Protein AF-A0A922MZM4-F1 (afdb_monomer_lite)

Organism: NCBI:txid45151

Radius of gyration: 21.34 Å; chains: 1; bounding box: 35×42×49 Å

Structure (mmCIF, N/CA/C/O backbone):
data_AF-A0A922MZM4-F1
#
_entry.id   AF-A0A922MZM4-F1
#
loop_
_atom_site.group_PDB
_atom_site.id
_atom_site.type_symbol
_atom_site.label_atom_id
_atom_site.label_alt_id
_atom_site.label_comp_id
_atom_site.label_asym_id
_atom_site.label_entity_id
_atom_site.label_seq_id
_atom_site.pdbx_PDB_ins_code
_atom_site.Cartn_x
_atom_site.Cartn_y
_atom_site.Cartn_z
_atom_site.occupancy
_atom_site.B_iso_or_equiv
_atom_site.auth_seq_id
_atom_site.auth_comp_id
_atom_site.auth_asym_id
_atom_site.auth_atom_id
_atom_site.pdbx_PDB_model_num
ATOM 1 N N . PHE A 1 1 ? -8.033 -20.175 -16.850 1.00 75.69 1 PHE A N 1
ATOM 2 C CA . PHE A 1 1 ? -7.151 -19.725 -17.951 1.00 75.69 1 PHE A CA 1
ATOM 3 C C . PHE A 1 1 ? -5.688 -19.864 -17.554 1.00 75.69 1 PHE A C 1
ATOM 5 O O . PHE A 1 1 ? -4.991 -20.611 -18.219 1.00 75.69 1 PHE A O 1
ATOM 12 N N . LEU A 1 2 ? -5.251 -19.251 -16.446 1.00 79.31 2 LEU A N 1
ATOM 13 C CA . LEU A 1 2 ? -3.865 -19.355 -15.959 1.00 79.31 2 LEU A CA 1
ATOM 14 C C . LEU A 1 2 ? -3.436 -20.779 -15.564 1.00 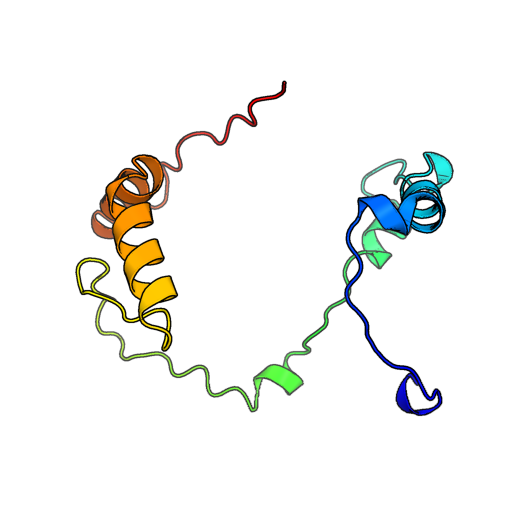79.31 2 LEU A C 1
ATOM 16 O O . LEU A 1 2 ? -2.287 -21.132 -15.764 1.00 79.31 2 LEU A O 1
ATOM 20 N N . SER A 1 3 ? -4.372 -21.627 -15.127 1.00 86.06 3 SER A N 1
ATOM 21 C CA . SER A 1 3 ? -4.138 -23.049 -14.814 1.00 86.06 3 SER A CA 1
ATOM 22 C C . SER A 1 3 ? -3.701 -23.922 -16.000 1.00 86.06 3 SER A C 1
ATOM 24 O O . SER A 1 3 ? -3.511 -25.120 -15.836 1.00 86.06 3 SER A O 1
ATOM 26 N N . ARG A 1 4 ? -3.615 -23.355 -17.209 1.00 91.38 4 ARG A N 1
ATOM 27 C CA . ARG A 1 4 ? -3.155 -24.047 -18.422 1.00 91.38 4 ARG A CA 1
ATOM 28 C C . ARG A 1 4 ? -1.653 -23.897 -18.657 1.00 91.38 4 ARG A C 1
ATOM 30 O O . ARG A 1 4 ? -1.135 -24.529 -19.568 1.00 91.38 4 ARG A O 1
ATOM 37 N N . PHE A 1 5 ? -0.991 -23.031 -17.897 1.00 89.56 5 PHE A N 1
ATOM 38 C CA . PHE A 1 5 ? 0.419 -22.716 -18.063 1.00 89.56 5 PHE A CA 1
ATOM 39 C C . PHE A 1 5 ? 1.178 -23.148 -16.817 1.00 89.56 5 PHE A C 1
ATOM 41 O O . PHE A 1 5 ? 0.705 -22.932 -15.702 1.00 89.56 5 PHE A O 1
ATOM 48 N N . ASP A 1 6 ? 2.352 -23.727 -17.028 1.00 87.75 6 ASP A N 1
ATOM 49 C CA . ASP A 1 6 ? 3.301 -24.013 -15.962 1.00 87.75 6 ASP A CA 1
ATOM 50 C C . ASP A 1 6 ? 4.239 -22.810 -15.820 1.00 87.75 6 ASP A C 1
ATOM 52 O O . ASP A 1 6 ? 5.073 -22.550 -16.689 1.00 87.75 6 ASP A O 1
ATOM 56 N N . PHE A 1 7 ? 4.017 -22.001 -14.785 1.00 90.19 7 PHE A N 1
ATOM 57 C CA . PHE A 1 7 ? 4.812 -20.807 -14.520 1.00 90.19 7 PHE A CA 1
ATOM 58 C C . PHE A 1 7 ? 5.074 -20.645 -13.026 1.00 90.19 7 PHE A C 1
ATOM 60 O O . PHE A 1 7 ? 4.242 -20.979 -12.183 1.00 90.19 7 PHE A O 1
ATOM 67 N N . SER A 1 8 ? 6.223 -20.057 -12.710 1.00 86.62 8 SER A N 1
ATOM 68 C CA . SER A 1 8 ? 6.598 -19.645 -11.363 1.00 86.62 8 SER A CA 1
ATOM 69 C C . SER A 1 8 ? 6.618 -18.119 -11.266 1.00 86.62 8 SER A C 1
ATOM 71 O O . SER A 1 8 ? 6.956 -17.414 -12.219 1.00 86.62 8 SER A O 1
ATOM 73 N N . LEU A 1 9 ? 6.208 -17.594 -10.110 1.00 87.19 9 LEU A N 1
ATOM 74 C CA . LEU A 1 9 ? 6.264 -16.164 -9.819 1.00 87.19 9 LEU A CA 1
ATOM 75 C C . LEU A 1 9 ? 7.549 -15.869 -9.053 1.00 87.19 9 LEU A C 1
ATOM 77 O O . LEU A 1 9 ? 7.747 -16.373 -7.951 1.00 87.19 9 LEU A O 1
ATOM 81 N N . GLU A 1 10 ? 8.401 -15.028 -9.629 1.00 89.25 10 GLU A N 1
ATOM 82 C CA . GLU A 1 10 ? 9.628 -14.561 -8.992 1.00 89.25 10 GLU A CA 1
ATOM 83 C C . GLU A 1 10 ? 9.596 -13.035 -8.867 1.00 89.25 10 GLU A C 1
ATOM 85 O O . GLU A 1 10 ? 9.283 -12.322 -9.824 1.00 89.25 10 GLU A O 1
ATOM 90 N N . TRP A 1 11 ? 9.936 -12.520 -7.685 1.00 86.06 11 TRP A N 1
ATOM 91 C CA . TRP A 1 11 ? 10.096 -11.084 -7.484 1.00 86.06 11 TRP A CA 1
ATOM 92 C C . TRP A 1 11 ? 11.435 -10.611 -8.059 1.00 86.06 11 TRP A C 1
ATOM 94 O O . TRP A 1 11 ? 12.483 -11.197 -7.786 1.00 86.06 11 TRP A O 1
ATOM 104 N N . LYS A 1 12 ? 11.413 -9.521 -8.836 1.00 82.31 12 LYS A N 1
ATOM 105 C CA . LYS A 1 12 ? 12.616 -8.901 -9.403 1.00 82.31 12 LYS A CA 1
ATOM 106 C C . LYS A 1 12 ? 12.724 -7.429 -8.989 1.00 82.31 12 LYS A C 1
ATOM 108 O O . LYS A 1 12 ? 11.745 -6.691 -9.120 1.00 82.31 12 LYS A O 1
ATOM 113 N N . PRO A 1 13 ? 13.912 -6.957 -8.566 1.00 83.50 13 PRO A N 1
ATOM 114 C CA . PRO A 1 13 ? 14.151 -5.540 -8.311 1.00 83.50 13 PRO A CA 1
ATOM 115 C C . PRO A 1 13 ? 13.942 -4.697 -9.575 1.00 83.50 13 PRO A C 1
ATOM 117 O O . PRO A 1 13 ? 14.448 -5.041 -10.646 1.00 83.50 13 PRO A O 1
ATOM 120 N N . GLY A 1 14 ? 13.287 -3.538 -9.451 1.00 74.06 14 GLY A N 1
ATOM 121 C CA . GLY A 1 14 ? 12.925 -2.687 -10.597 1.00 74.06 14 GLY A CA 1
ATOM 122 C C . GLY A 1 14 ? 14.097 -2.300 -11.511 1.00 74.06 14 GLY A C 1
ATOM 123 O O . GLY A 1 14 ? 13.938 -2.241 -12.725 1.00 74.06 14 GLY A O 1
ATOM 124 N N . LYS A 1 15 ? 15.313 -2.154 -10.963 1.00 75.44 15 LYS A N 1
ATOM 125 C CA . LYS A 1 15 ? 16.533 -1.846 -11.735 1.00 75.44 15 LYS A CA 1
ATOM 126 C C . LYS A 1 15 ? 16.912 -2.938 -12.750 1.00 75.44 15 LYS A C 1
ATOM 128 O O . LYS A 1 15 ? 17.526 -2.637 -13.767 1.00 75.44 15 LYS A O 1
ATOM 133 N N . THR A 1 16 ? 16.537 -4.194 -12.496 1.00 77.81 16 THR A N 1
ATOM 134 C CA . THR A 1 16 ? 16.779 -5.326 -13.415 1.00 77.81 16 THR A CA 1
ATOM 135 C C . THR A 1 16 ? 15.701 -5.470 -14.493 1.00 77.81 16 THR A C 1
ATOM 137 O O . THR A 1 16 ? 15.897 -6.177 -15.476 1.00 77.81 16 THR A O 1
ATOM 140 N N . MET A 1 17 ? 14.593 -4.737 -14.359 1.00 73.25 17 MET A N 1
ATOM 141 C CA . MET A 1 17 ? 13.429 -4.796 -15.243 1.00 73.25 17 MET A CA 1
ATOM 142 C C . MET A 1 17 ? 13.447 -3.697 -16.315 1.00 73.25 17 MET A C 1
ATOM 144 O O . MET A 1 17 ? 12.398 -3.320 -16.818 1.00 73.25 17 MET A O 1
ATOM 148 N N . GLY A 1 18 ? 14.622 -3.190 -16.708 1.00 75.25 18 GLY A N 1
ATOM 149 C CA . GLY A 1 18 ? 14.740 -2.004 -17.571 1.00 75.25 18 GLY A CA 1
ATOM 150 C C . GLY A 1 18 ? 13.980 -2.091 -18.900 1.00 75.25 18 GLY A C 1
ATOM 151 O O . GLY A 1 18 ? 13.333 -1.130 -19.296 1.00 75.25 18 GLY A O 1
ATOM 152 N N . LYS A 1 19 ? 13.986 -3.249 -19.575 1.00 78.50 19 LYS A N 1
ATOM 153 C CA . LYS A 1 19 ? 13.220 -3.452 -20.818 1.00 78.50 19 LYS A CA 1
ATOM 154 C C . LYS A 1 19 ? 11.700 -3.506 -20.574 1.00 78.50 19 LYS A C 1
ATOM 156 O O . LYS A 1 19 ? 11.001 -2.711 -21.194 1.00 78.50 19 LYS A O 1
ATOM 161 N N . PRO A 1 20 ? 11.160 -4.393 -19.715 1.00 78.31 20 PRO A N 1
ATOM 162 C CA . PRO A 1 20 ? 9.720 -4.421 -19.436 1.00 78.31 20 PRO A CA 1
ATOM 163 C C . PRO A 1 20 ? 9.193 -3.129 -18.786 1.00 78.31 20 PRO A C 1
ATOM 165 O O . PRO A 1 20 ? 8.082 -2.714 -19.101 1.00 78.31 20 PRO A O 1
ATOM 168 N N . ASP A 1 21 ? 9.988 -2.454 -17.955 1.00 78.50 21 ASP A N 1
ATOM 169 C CA . ASP A 1 21 ? 9.656 -1.148 -17.368 1.00 78.50 21 ASP A CA 1
ATOM 170 C C . ASP A 1 21 ? 9.648 -0.028 -18.424 1.00 78.50 21 ASP A C 1
ATOM 172 O O . ASP A 1 21 ? 8.729 0.784 -18.463 1.00 78.50 21 ASP A O 1
ATOM 176 N N . ALA A 1 22 ? 10.605 -0.015 -19.361 1.00 78.31 22 ALA A N 1
ATOM 177 C CA . ALA A 1 22 ? 10.587 0.929 -20.482 1.00 78.31 22 ALA A CA 1
ATOM 178 C C . ALA A 1 22 ? 9.411 0.691 -21.444 1.00 78.31 22 ALA A C 1
ATOM 180 O O . ALA A 1 22 ? 8.944 1.631 -22.084 1.00 78.31 22 ALA A O 1
ATOM 181 N N . LEU A 1 23 ? 8.930 -0.553 -21.563 1.00 76.56 23 LEU A N 1
ATOM 182 C CA . LEU A 1 23 ? 7.732 -0.870 -22.341 1.00 76.56 23 LEU A CA 1
ATOM 183 C C . LEU A 1 23 ? 6.453 -0.395 -21.645 1.00 76.56 23 LEU A C 1
ATOM 185 O O . LEU A 1 23 ? 5.585 0.127 -22.326 1.00 76.56 23 LEU A O 1
ATOM 189 N N . SER A 1 24 ? 6.341 -0.519 -20.319 1.00 72.81 24 SER A N 1
ATOM 190 C CA . SER A 1 24 ? 5.127 -0.125 -19.584 1.00 72.81 24 SER A CA 1
ATOM 191 C C . SER A 1 24 ? 4.952 1.390 -19.416 1.00 72.81 24 SER A C 1
ATOM 193 O O . SER A 1 24 ? 3.859 1.851 -19.085 1.00 72.81 24 SER A O 1
ATOM 195 N N . ARG A 1 25 ? 6.020 2.169 -19.628 1.00 70.56 25 ARG A N 1
ATOM 196 C CA . ARG A 1 25 ? 6.052 3.631 -19.444 1.00 70.56 25 ARG A CA 1
ATOM 197 C C . ARG A 1 25 ? 5.968 4.438 -20.738 1.00 70.56 25 ARG A C 1
ATOM 199 O O . ARG A 1 25 ? 6.184 5.647 -20.706 1.00 70.56 25 ARG A O 1
ATOM 206 N N . ARG A 1 26 ? 5.711 3.805 -21.884 1.00 78.44 26 ARG A N 1
ATOM 207 C CA . ARG A 1 26 ? 5.650 4.519 -23.166 1.00 78.44 26 ARG A CA 1
ATOM 208 C C . ARG A 1 26 ? 4.523 5.547 -23.151 1.00 78.44 26 ARG A C 1
ATOM 210 O O . ARG A 1 26 ? 3.423 5.262 -22.690 1.00 78.44 26 ARG A O 1
ATOM 217 N N . GLU A 1 27 ? 4.776 6.719 -23.728 1.00 68.06 27 GLU A N 1
ATOM 218 C CA . GLU A 1 27 ? 3.759 7.772 -23.887 1.00 68.06 27 GLU A CA 1
ATOM 219 C C . GLU A 1 27 ? 2.542 7.292 -24.679 1.00 68.06 27 GLU A C 1
ATOM 221 O O . GLU A 1 27 ? 1.415 7.686 -24.403 1.00 68.06 27 GLU A O 1
ATOM 226 N N . GLN A 1 28 ? 2.754 6.355 -25.602 1.00 71.19 28 GLN A N 1
ATOM 227 C CA . GLN A 1 28 ? 1.677 5.707 -26.343 1.00 71.19 28 GLN A CA 1
ATOM 228 C C . GLN A 1 28 ? 0.767 4.842 -25.465 1.00 71.19 28 GLN A C 1
ATOM 230 O O . GLN A 1 28 ? -0.352 4.589 -25.886 1.00 71.19 28 GLN A O 1
ATOM 235 N N . ASP A 1 29 ? 1.199 4.428 -24.270 1.00 68.94 29 ASP A N 1
ATOM 236 C CA . ASP A 1 29 ? 0.423 3.635 -23.304 1.00 68.94 29 ASP A CA 1
ATOM 237 C C . ASP A 1 29 ? -0.172 4.496 -22.169 1.00 68.94 29 ASP A C 1
ATOM 239 O O . ASP A 1 29 ? -0.924 4.002 -21.313 1.00 68.94 29 ASP A O 1
ATOM 243 N N . LEU A 1 30 ? 0.128 5.802 -22.164 1.00 74.62 30 LEU A N 1
ATOM 244 C CA . LEU A 1 30 ? -0.507 6.776 -21.285 1.00 74.62 30 LEU A CA 1
ATOM 245 C C . LEU A 1 30 ? -1.925 7.094 -21.796 1.00 74.62 30 LEU A C 1
ATOM 247 O O . LEU A 1 30 ? -2.128 7.276 -23.001 1.00 74.62 30 LEU A O 1
ATOM 251 N N . PRO A 1 31 ? -2.925 7.160 -20.901 1.00 75.25 31 PRO A N 1
ATOM 252 C CA . PRO A 1 31 ? -4.263 7.578 -21.281 1.00 75.25 31 PRO A CA 1
ATOM 253 C C . PRO A 1 31 ? -4.263 9.018 -21.782 1.00 75.25 31 PRO A C 1
ATOM 255 O O . PRO A 1 31 ? -3.634 9.880 -21.169 1.00 75.25 31 PRO A O 1
ATOM 258 N N . ALA A 1 32 ? -4.997 9.289 -22.857 1.00 78.69 32 ALA A N 1
ATOM 259 C CA . ALA A 1 32 ? -5.101 10.647 -23.385 1.00 78.69 32 ALA A CA 1
ATOM 260 C C . ALA A 1 32 ? -6.032 11.525 -22.528 1.00 78.69 32 ALA A C 1
ATOM 262 O O . ALA A 1 32 ? -5.831 12.732 -22.417 1.00 78.69 32 ALA A O 1
ATOM 263 N N . ASN A 1 33 ? -7.062 10.923 -21.927 1.00 80.12 33 ASN A N 1
ATOM 264 C CA . ASN A 1 33 ? -8.054 11.588 -21.085 1.00 80.12 33 ASN A CA 1
ATOM 265 C C . ASN A 1 33 ? -8.759 10.574 -20.162 1.00 80.12 33 ASN A C 1
ATOM 267 O O . ASN A 1 33 ? -8.463 9.383 -20.201 1.00 80.12 33 ASN A O 1
ATOM 271 N N . TYR A 1 34 ? -9.683 11.045 -19.321 1.00 73.50 34 TYR A N 1
ATOM 272 C CA . TYR A 1 34 ? -10.390 10.222 -18.327 1.00 73.50 34 TYR A CA 1
ATOM 273 C C . TYR A 1 34 ? -11.391 9.214 -18.914 1.00 73.50 34 TYR A C 1
ATOM 275 O O . TYR A 1 34 ? -11.724 8.243 -18.237 1.00 73.50 34 TYR A O 1
ATOM 283 N N . ASP A 1 35 ? -11.832 9.411 -20.158 1.00 78.19 35 ASP A N 1
ATOM 284 C CA . ASP A 1 35 ? -12.751 8.504 -20.858 1.00 78.19 35 ASP A CA 1
ATOM 285 C C . ASP A 1 35 ? -12.024 7.410 -21.651 1.00 78.19 35 ASP A C 1
ATOM 287 O O . ASP A 1 35 ? -12.654 6.578 -22.302 1.00 78.19 35 ASP A O 1
ATOM 291 N N . ASP A 1 36 ? -10.695 7.384 -21.590 1.00 79.31 36 ASP A N 1
ATOM 292 C CA . ASP A 1 36 ? -9.874 6.423 -22.307 1.00 79.31 36 ASP A CA 1
ATOM 293 C C . ASP A 1 36 ? -10.149 4.984 -21.824 1.00 79.31 36 ASP A C 1
ATOM 295 O O . ASP A 1 36 ? -9.995 4.647 -20.645 1.00 79.31 36 ASP A O 1
ATOM 299 N N . GLU A 1 37 ? -10.518 4.099 -22.753 1.00 72.56 37 GLU A N 1
ATOM 300 C CA . GLU A 1 37 ? -10.808 2.679 -22.496 1.00 72.56 37 GLU A CA 1
ATOM 301 C C . GLU A 1 37 ? -9.638 1.937 -21.817 1.00 72.56 37 GLU A C 1
ATOM 303 O O . GLU A 1 37 ? -9.828 0.955 -21.084 1.00 72.56 37 GLU A O 1
ATOM 308 N N . ARG A 1 38 ? -8.405 2.437 -21.974 1.00 70.56 38 ARG A N 1
ATOM 309 C CA . ARG A 1 38 ? -7.222 1.905 -21.284 1.00 70.56 38 ARG A CA 1
ATOM 310 C C . ARG A 1 38 ? -7.249 2.188 -19.784 1.00 70.56 38 ARG A C 1
ATOM 312 O O . ARG A 1 38 ? -6.691 1.401 -19.027 1.00 70.56 38 ARG A O 1
ATOM 319 N N . ILE A 1 39 ? -7.905 3.257 -19.324 1.00 72.12 39 ILE A N 1
ATOM 320 C CA . ILE A 1 39 ? -8.130 3.520 -17.889 1.00 72.12 39 ILE A CA 1
ATOM 321 C C . ILE A 1 39 ? -9.144 2.529 -17.333 1.00 72.12 39 ILE A C 1
ATOM 323 O O . ILE A 1 39 ? -8.907 1.942 -16.276 1.00 72.12 39 ILE A O 1
ATOM 327 N N . ARG A 1 40 ? -10.235 2.287 -18.069 1.00 68.38 40 ARG A N 1
ATOM 328 C CA . ARG A 1 40 ? -11.265 1.308 -17.683 1.00 68.38 40 ARG A CA 1
ATOM 329 C C . ARG A 1 40 ? -10.664 -0.089 -17.496 1.00 68.38 40 ARG A C 1
ATOM 331 O O . ARG A 1 40 ? -11.029 -0.796 -16.562 1.00 68.38 40 ARG A O 1
ATOM 338 N N . SER A 1 41 ? -9.668 -0.432 -18.313 1.00 65.12 41 SER A N 1
ATOM 339 C CA . SER A 1 41 ? -8.973 -1.726 -18.286 1.00 65.12 41 SER A CA 1
ATOM 340 C C . SER A 1 41 ? -7.853 -1.853 -17.234 1.00 65.12 41 SER A C 1
ATOM 342 O O . SER A 1 41 ? -7.326 -2.948 -17.046 1.00 65.12 41 SER A O 1
ATOM 344 N N . ARG A 1 42 ? -7.472 -0.776 -16.523 1.00 67.62 42 ARG A N 1
ATOM 345 C CA . ARG A 1 42 ? -6.426 -0.819 -15.471 1.00 67.62 42 ARG A CA 1
ATOM 346 C C . ARG A 1 42 ? -6.921 -1.387 -14.142 1.00 67.62 42 ARG A C 1
ATOM 348 O O . ARG A 1 42 ? -6.112 -1.839 -13.332 1.00 67.62 42 ARG A O 1
ATOM 355 N N . PHE A 1 43 ? -8.227 -1.368 -13.898 1.00 66.44 43 PHE A N 1
ATOM 356 C CA . PHE A 1 43 ? -8.797 -1.868 -12.653 1.00 66.44 43 PHE A CA 1
ATOM 357 C C . PHE A 1 43 ? -9.076 -3.363 -12.758 1.00 66.44 43 PHE A C 1
ATOM 359 O O . PHE A 1 43 ? -10.130 -3.797 -13.218 1.00 66.44 43 PHE A O 1
ATOM 366 N N . ILE A 1 44 ? -8.129 -4.168 -12.283 1.00 71.50 44 ILE A N 1
ATOM 367 C CA . ILE A 1 44 ? -8.345 -5.602 -12.114 1.00 71.50 44 ILE A CA 1
ATOM 368 C C . ILE A 1 44 ? -8.878 -5.833 -10.705 1.00 71.50 44 ILE A C 1
ATOM 370 O O . ILE A 1 44 ? -8.172 -5.682 -9.708 1.00 71.50 44 ILE A O 1
ATOM 374 N N . ARG A 1 45 ? -10.146 -6.231 -10.613 1.00 67.81 45 ARG A N 1
ATOM 375 C CA . ARG A 1 45 ? -10.740 -6.659 -9.349 1.00 67.81 45 ARG A CA 1
ATOM 376 C C . ARG A 1 45 ? -10.261 -8.076 -9.024 1.00 67.81 45 ARG A C 1
ATOM 378 O O . ARG A 1 45 ? -10.873 -9.050 -9.454 1.00 67.81 45 ARG A O 1
ATOM 385 N N . LEU A 1 46 ? -9.163 -8.175 -8.272 1.00 72.62 46 LEU A N 1
ATOM 386 C CA . LEU A 1 46 ? -8.546 -9.451 -7.874 1.00 72.62 46 LEU A CA 1
ATOM 387 C C . LEU A 1 46 ? -9.499 -10.325 -7.042 1.00 72.62 46 LEU A C 1
ATOM 389 O O . LEU A 1 46 ? -9.591 -11.535 -7.250 1.00 72.62 46 LEU A O 1
ATOM 393 N N . PHE A 1 47 ? -10.272 -9.703 -6.151 1.00 73.12 47 PHE A N 1
ATOM 394 C CA . PHE A 1 47 ? -11.252 -10.391 -5.315 1.00 73.12 47 PHE A CA 1
ATOM 395 C C . PHE A 1 47 ? -12.673 -9.948 -5.661 1.00 73.12 47 PHE A C 1
ATOM 397 O O . PHE A 1 47 ? -13.045 -8.777 -5.551 1.00 73.12 47 PHE A O 1
ATOM 404 N N . GLN A 1 48 ? -13.483 -10.908 -6.096 1.00 76.69 48 GLN A N 1
ATOM 405 C CA . GLN A 1 48 ? -14.916 -10.726 -6.281 1.00 76.69 48 GLN A CA 1
ATOM 406 C C . GLN A 1 48 ? -15.615 -10.888 -4.929 1.00 76.69 48 GLN A C 1
ATOM 408 O O . GLN A 1 48 ? -15.079 -11.536 -4.034 1.00 76.69 48 GLN A O 1
ATOM 413 N N . SER A 1 49 ? -16.822 -10.340 -4.779 1.00 73.06 49 SER A N 1
ATOM 414 C CA . SER A 1 49 ? -17.601 -10.447 -3.533 1.00 73.06 49 SER A CA 1
ATOM 415 C C . SER A 1 49 ? -17.719 -11.893 -3.039 1.00 73.06 49 SER A C 1
ATOM 417 O O . SER A 1 49 ? -17.542 -12.150 -1.857 1.00 73.06 49 SER A O 1
ATOM 419 N N . LYS A 1 50 ? -17.896 -12.852 -3.953 1.00 77.00 50 LYS A N 1
ATOM 420 C CA . LYS A 1 50 ? -17.911 -14.292 -3.651 1.00 77.00 50 LYS A CA 1
ATOM 421 C C . LYS A 1 50 ? -16.605 -14.840 -3.054 1.00 77.00 50 LYS A C 1
ATOM 423 O O . LYS A 1 50 ? -16.657 -15.784 -2.284 1.00 77.00 50 LYS A O 1
ATOM 428 N N . HIS A 1 51 ? -15.446 -14.255 -3.374 1.00 76.12 51 HIS A N 1
ATOM 429 C CA . HIS A 1 51 ? -14.162 -14.634 -2.763 1.00 76.12 51 HIS A CA 1
ATOM 430 C C . HIS A 1 51 ? -14.049 -14.111 -1.324 1.00 76.12 51 HIS A C 1
ATOM 432 O O . HIS A 1 51 ? -13.277 -14.641 -0.538 1.00 76.12 51 HIS A O 1
ATOM 438 N N . LEU A 1 52 ? -14.823 -13.075 -0.985 1.00 69.19 52 LEU A N 1
ATOM 439 C CA . LEU A 1 52 ? -14.872 -12.476 0.347 1.00 69.19 52 LEU A CA 1
ATOM 440 C C . LEU A 1 52 ? -15.983 -13.077 1.221 1.00 69.19 52 LEU A C 1
ATOM 442 O O . LEU A 1 52 ? -15.990 -12.835 2.417 1.00 69.19 52 LEU A O 1
ATOM 446 N N . GLN A 1 53 ? -16.896 -13.884 0.664 1.00 68.19 53 GLN A N 1
ATOM 447 C CA . GLN A 1 53 ? -17.960 -14.554 1.432 1.00 68.19 53 GLN A CA 1
ATOM 448 C C . GLN A 1 53 ? -17.412 -15.588 2.424 1.00 68.19 53 GLN A C 1
ATOM 450 O O . GLN A 1 53 ? -17.994 -15.788 3.484 1.00 68.19 53 GLN A O 1
ATOM 455 N N . SER A 1 54 ? -16.295 -16.241 2.086 1.00 61.75 54 SER A N 1
ATOM 456 C CA . SER A 1 54 ? -15.596 -17.169 2.983 1.00 61.75 54 SER A CA 1
ATOM 457 C C . SER A 1 54 ? -14.610 -16.467 3.912 1.00 61.75 54 SER A C 1
ATOM 459 O O . SER A 1 54 ? -14.129 -17.076 4.865 1.00 61.75 54 SER A O 1
ATOM 461 N N . VAL A 1 55 ? -14.287 -15.199 3.638 1.00 57.19 55 VAL A N 1
ATOM 462 C CA . VAL A 1 55 ? -13.518 -14.376 4.562 1.00 57.19 55 VAL A CA 1
ATOM 463 C C . VAL A 1 55 ? -14.507 -13.920 5.618 1.00 57.19 55 VAL A C 1
ATOM 465 O O . VAL A 1 55 ? -15.221 -12.935 5.448 1.00 57.19 55 VAL A O 1
ATOM 468 N N . GLN A 1 56 ? -14.563 -14.667 6.717 1.00 55.78 56 GLN A N 1
ATOM 469 C CA . GLN A 1 56 ? -15.068 -14.137 7.972 1.00 55.78 56 GLN A CA 1
ATOM 470 C C . GLN A 1 56 ? -14.137 -12.973 8.320 1.00 55.78 56 GLN A C 1
ATOM 472 O O . GLN A 1 56 ? -13.107 -13.165 8.964 1.00 55.78 56 GLN A O 1
ATOM 477 N N . ILE A 1 57 ? -14.442 -11.769 7.822 1.00 55.06 57 ILE A N 1
ATOM 478 C CA . ILE A 1 57 ? -13.931 -10.555 8.440 1.00 55.06 57 ILE A CA 1
ATOM 479 C C . ILE A 1 57 ? -14.551 -10.636 9.819 1.00 55.06 57 ILE A C 1
ATOM 481 O O . ILE A 1 57 ? -15.738 -10.356 9.982 1.00 55.06 57 ILE A O 1
ATOM 485 N N . GLN A 1 58 ? -13.782 -11.145 10.780 1.00 52.03 58 GLN A N 1
ATOM 486 C CA . GLN A 1 58 ? -14.117 -10.965 12.170 1.00 52.03 58 GLN A CA 1
ATOM 487 C C . GLN A 1 58 ? -14.166 -9.454 12.309 1.00 52.03 58 GLN A C 1
ATOM 489 O O . GLN A 1 58 ? -13.137 -8.781 12.339 1.00 52.03 58 GLN A O 1
ATOM 494 N N . SER A 1 59 ? -15.381 -8.907 12.278 1.00 49.28 59 SER A N 1
ATOM 495 C CA . SER A 1 59 ? -15.630 -7.673 12.977 1.00 49.28 59 SER A CA 1
ATOM 496 C C . SER A 1 59 ? -15.244 -8.040 14.392 1.00 49.28 59 SER A C 1
ATOM 498 O O . SER A 1 59 ? -16.016 -8.685 15.101 1.00 49.28 59 SER A O 1
ATOM 500 N N . LEU A 1 60 ? -14.006 -7.705 14.760 1.00 50.47 60 LEU A N 1
ATOM 501 C CA . LEU A 1 60 ? -13.677 -7.483 16.150 1.00 50.47 60 LEU A CA 1
ATOM 502 C C . LEU A 1 60 ? -14.854 -6.670 16.695 1.00 50.47 60 LEU A C 1
ATOM 504 O O . LEU A 1 60 ? -15.419 -5.828 15.978 1.00 50.47 60 LEU A O 1
ATOM 508 N N . SER A 1 61 ? -15.334 -7.113 17.850 1.00 53.00 61 SER A N 1
ATOM 509 C CA . SER A 1 61 ? -16.435 -6.552 18.626 1.00 53.00 61 SER A CA 1
ATOM 510 C C . SER A 1 61 ? -16.617 -5.055 18.359 1.00 53.00 61 SER A C 1
ATOM 512 O O . SER A 1 61 ? -15.654 -4.329 18.153 1.00 53.00 61 SER A O 1
ATOM 514 N N . SER A 1 62 ? -17.849 -4.542 18.426 1.00 55.00 62 SER A N 1
ATOM 515 C CA . SER A 1 62 ? -18.116 -3.088 18.397 1.00 55.00 62 SER A CA 1
ATOM 516 C C . SER A 1 62 ? -17.459 -2.296 19.546 1.00 55.00 62 SER A C 1
ATOM 518 O O . SER A 1 62 ? -17.823 -1.149 19.787 1.00 55.00 62 SER A O 1
ATOM 520 N N . GLU A 1 63 ? -16.523 -2.908 20.264 1.00 58.72 63 GLU A N 1
ATOM 521 C CA . GLU A 1 63 ? -15.557 -2.254 21.119 1.00 58.72 63 GLU A CA 1
ATOM 522 C C . GLU A 1 63 ? -14.718 -1.321 20.242 1.00 58.72 63 GLU A C 1
ATOM 524 O O . GLU A 1 63 ? -14.191 -1.700 19.192 1.00 58.72 63 GLU A O 1
ATOM 529 N N . GLU A 1 64 ? -14.680 -0.048 20.627 1.00 60.78 64 GLU A N 1
ATOM 530 C CA . GLU A 1 64 ? -13.821 0.925 19.970 1.00 60.78 64 GLU A CA 1
ATOM 531 C C . GLU A 1 64 ? -12.388 0.384 20.010 1.00 60.78 64 GLU A C 1
ATOM 533 O O . GLU A 1 64 ? -11.875 0.070 21.080 1.00 60.78 64 GLU A O 1
ATOM 538 N N . ILE A 1 65 ? -11.767 0.222 18.837 1.00 58.47 65 ILE A N 1
ATOM 539 C CA . ILE A 1 65 ? -10.368 -0.198 18.747 1.00 58.47 65 ILE A CA 1
ATOM 540 C C . ILE A 1 65 ? -9.551 0.864 19.476 1.00 58.47 65 ILE A C 1
ATOM 542 O O . ILE A 1 65 ? -9.447 2.000 19.003 1.00 58.47 65 ILE A O 1
ATOM 546 N N . ASP A 1 66 ? -8.992 0.499 20.625 1.00 62.72 66 ASP A N 1
ATOM 547 C CA . ASP A 1 66 ? -8.102 1.376 21.359 1.00 62.72 66 ASP A CA 1
ATOM 548 C C . ASP A 1 66 ? -6.754 1.426 20.635 1.00 62.72 66 ASP A C 1
ATOM 550 O O . ASP A 1 66 ? -5.892 0.560 20.770 1.00 62.72 66 ASP A O 1
ATOM 554 N N . PHE A 1 67 ? -6.573 2.466 19.822 1.00 58.25 67 PHE A N 1
ATOM 555 C CA . PHE A 1 67 ? -5.323 2.717 19.103 1.00 58.25 67 PHE A CA 1
ATOM 556 C C . PHE A 1 67 ? -4.139 3.035 20.036 1.00 58.25 67 PHE A C 1
ATOM 558 O O . PHE A 1 67 ? -3.004 3.161 19.554 1.00 58.25 67 PHE A O 1
ATOM 565 N N . THR A 1 68 ? -4.387 3.192 21.342 1.00 62.22 68 THR A N 1
ATOM 566 C CA . THR A 1 68 ? -3.349 3.364 22.361 1.00 62.22 68 THR A CA 1
ATOM 567 C C . THR A 1 68 ? -2.811 2.037 22.892 1.00 62.22 68 THR A C 1
ATOM 569 O O . THR A 1 68 ? -1.684 2.019 23.391 1.00 62.22 68 THR A O 1
ATOM 572 N N . GLU A 1 69 ? -3.530 0.925 22.709 1.00 69.62 69 GLU A N 1
ATOM 573 C CA . GLU A 1 69 ? -3.028 -0.392 23.088 1.00 69.62 69 GLU A CA 1
ATOM 574 C C . GLU A 1 69 ? -1.907 -0.875 22.157 1.00 69.62 69 GLU A C 1
ATOM 576 O O . GLU A 1 69 ? -1.828 -0.576 20.957 1.00 69.62 69 GLU A O 1
ATOM 581 N N . GLU A 1 70 ? -0.988 -1.640 22.741 1.00 69.69 70 GLU A N 1
ATOM 582 C CA . GLU A 1 70 ? 0.151 -2.195 22.033 1.00 69.69 70 GLU A CA 1
ATOM 583 C C . GLU A 1 70 ? -0.291 -3.355 21.134 1.00 69.69 70 GLU A C 1
ATOM 585 O O . GLU A 1 70 ? -0.487 -4.488 21.569 1.00 69.69 70 GLU A O 1
ATOM 590 N N . ILE A 1 71 ? -0.434 -3.074 19.839 1.00 72.50 71 ILE A N 1
ATOM 591 C CA . ILE A 1 71 ? -0.773 -4.098 18.852 1.00 72.50 71 ILE A CA 1
ATOM 592 C C . ILE A 1 71 ? 0.503 -4.841 18.444 1.00 72.50 71 ILE A C 1
ATOM 594 O O . ILE A 1 71 ? 1.416 -4.268 17.831 1.00 72.50 71 ILE A O 1
ATOM 598 N N . ARG A 1 72 ? 0.546 -6.147 18.733 1.00 80.62 72 ARG A N 1
ATOM 599 C CA . ARG A 1 72 ? 1.553 -7.051 18.168 1.00 80.62 72 ARG A CA 1
ATOM 600 C C . ARG A 1 72 ? 1.288 -7.209 16.673 1.00 80.62 72 ARG A C 1
ATOM 602 O O . ARG A 1 72 ? 0.374 -7.921 16.270 1.00 80.62 72 ARG A O 1
ATOM 609 N N . MET A 1 73 ? 2.076 -6.511 15.862 1.00 82.00 73 MET A N 1
ATOM 610 C CA . MET A 1 73 ? 1.874 -6.437 14.417 1.00 82.00 73 MET A CA 1
ATOM 611 C C . MET A 1 73 ? 2.683 -7.494 13.664 1.00 82.00 73 MET A C 1
ATOM 613 O O . MET A 1 73 ? 2.281 -7.918 12.583 1.00 82.00 73 MET A O 1
ATOM 617 N N . PHE A 1 74 ? 3.794 -7.945 14.250 1.00 86.12 74 PHE A N 1
ATOM 618 C CA . PHE A 1 74 ? 4.659 -8.981 13.701 1.00 86.12 74 PHE A CA 1
ATOM 619 C C . PHE A 1 74 ? 4.907 -10.091 14.731 1.00 86.12 74 PHE A C 1
ATOM 621 O O . PHE A 1 74 ? 5.019 -9.852 15.937 1.00 86.12 74 PHE A O 1
A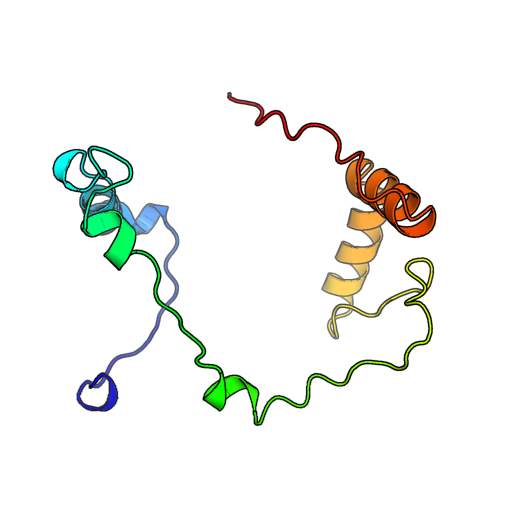TOM 628 N N . GLU A 1 75 ? 4.987 -11.334 14.252 1.00 86.94 75 GLU A N 1
ATOM 629 C CA . GLU A 1 75 ? 5.391 -12.476 15.082 1.00 86.94 75 GLU A CA 1
ATOM 630 C C . GLU A 1 75 ? 6.888 -12.416 15.410 1.00 86.94 75 GLU A C 1
ATOM 632 O O . GLU A 1 75 ? 7.277 -12.718 16.540 1.00 86.94 75 GLU A O 1
ATOM 637 N N . ASP A 1 76 ? 7.688 -11.977 14.434 1.00 93.38 76 ASP A N 1
ATOM 638 C CA . ASP A 1 76 ? 9.133 -11.783 14.527 1.00 93.38 76 ASP A CA 1
ATOM 639 C C . ASP A 1 76 ? 9.494 -10.615 15.459 1.00 93.38 76 ASP A C 1
ATOM 641 O O . ASP A 1 76 ? 8.974 -9.502 15.331 1.00 93.38 76 ASP A O 1
ATOM 645 N N . GLN A 1 77 ? 10.403 -10.880 16.399 1.00 91.25 77 GLN A N 1
ATOM 646 C CA . GLN A 1 77 ? 10.751 -9.936 17.457 1.00 91.25 77 GLN A CA 1
ATOM 647 C C . GLN A 1 77 ? 11.546 -8.730 16.945 1.00 91.25 77 GLN A C 1
ATOM 649 O O . GLN A 1 77 ? 11.331 -7.616 17.424 1.00 91.25 77 GLN A O 1
ATOM 654 N N . ASP A 1 78 ? 12.438 -8.918 15.974 1.00 93.00 78 ASP A N 1
ATOM 655 C CA . ASP A 1 78 ? 13.266 -7.834 15.442 1.00 93.00 78 ASP A CA 1
ATOM 656 C C . ASP A 1 78 ? 12.406 -6.856 14.638 1.00 93.00 78 ASP A C 1
ATOM 658 O O . ASP A 1 78 ? 12.525 -5.636 14.787 1.00 93.00 78 ASP A O 1
ATOM 662 N N . MET A 1 79 ? 11.463 -7.384 13.856 1.00 90.62 79 MET A N 1
ATOM 663 C CA . MET A 1 79 ? 10.476 -6.584 13.130 1.00 90.62 79 MET A CA 1
ATOM 664 C C . MET A 1 79 ? 9.513 -5.860 14.069 1.00 90.62 79 MET A C 1
ATOM 666 O O . MET A 1 79 ? 9.192 -4.691 13.839 1.00 90.62 79 MET A O 1
ATOM 670 N N . GLN A 1 80 ? 9.081 -6.514 15.149 1.00 91.00 80 GLN A N 1
ATOM 671 C CA . GLN A 1 80 ? 8.242 -5.880 16.162 1.00 91.00 80 GLN A CA 1
ATOM 672 C C . GLN A 1 80 ? 8.994 -4.731 16.858 1.00 91.00 80 GLN A C 1
ATOM 674 O O . GLN A 1 80 ? 8.462 -3.629 16.988 1.00 91.00 80 GLN A O 1
ATOM 679 N N . ASN A 1 81 ? 10.267 -4.927 17.211 1.00 91.38 81 ASN A N 1
ATOM 680 C CA . ASN A 1 81 ? 11.114 -3.881 17.790 1.00 91.38 81 ASN A CA 1
ATOM 681 C C . ASN A 1 81 ? 11.317 -2.702 16.824 1.00 91.38 81 ASN A C 1
ATOM 683 O O . ASN A 1 81 ? 11.222 -1.537 17.223 1.00 91.38 81 ASN A O 1
ATOM 687 N N . LEU A 1 82 ? 11.563 -2.990 15.541 1.00 92.19 82 LEU A N 1
ATOM 688 C CA . LEU A 1 82 ? 11.699 -1.969 14.504 1.00 92.19 82 LEU A CA 1
ATOM 689 C C . LEU A 1 82 ? 10.406 -1.163 14.337 1.00 92.19 82 LEU A C 1
ATOM 691 O O . LEU A 1 82 ? 10.456 0.059 14.183 1.00 92.19 82 LEU A O 1
ATOM 695 N N . TRP A 1 83 ? 9.255 -1.829 14.401 1.00 88.06 83 TRP A N 1
ATOM 696 C CA . TRP A 1 83 ? 7.945 -1.190 14.366 1.00 88.06 83 TRP A CA 1
ATOM 697 C C . TRP A 1 83 ? 7.738 -0.233 15.543 1.00 88.06 83 TRP A C 1
ATOM 699 O O . TR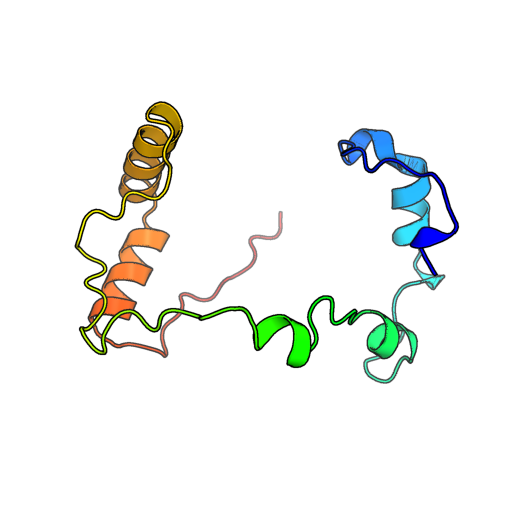P A 1 83 ? 7.376 0.925 15.322 1.00 88.06 83 TRP A O 1
ATOM 709 N N . HIS A 1 84 ? 8.035 -0.665 16.773 1.00 88.12 84 HIS A N 1
ATOM 710 C CA . HIS A 1 84 ? 7.937 0.194 17.959 1.00 88.12 84 HIS A CA 1
ATOM 711 C C . HIS A 1 84 ? 8.801 1.442 17.835 1.00 88.12 84 HIS A C 1
ATOM 713 O O . HIS A 1 84 ? 8.323 2.557 18.048 1.00 88.12 84 HIS A O 1
ATOM 719 N N . ARG A 1 85 ? 10.060 1.259 17.436 1.00 90.12 85 ARG A N 1
ATOM 720 C CA . ARG A 1 85 ? 10.992 2.367 17.246 1.00 90.12 85 ARG A CA 1
ATOM 721 C C . ARG A 1 85 ? 10.501 3.338 16.172 1.00 90.12 85 ARG A C 1
ATOM 723 O O . ARG A 1 85 ? 10.473 4.543 16.398 1.00 90.12 85 ARG A O 1
ATOM 730 N N . SER A 1 86 ? 10.058 2.812 15.032 1.00 87.88 86 SER A N 1
ATOM 731 C CA . SER A 1 86 ? 9.584 3.629 13.909 1.00 87.88 86 SER A CA 1
ATOM 732 C C . SER A 1 86 ? 8.344 4.449 14.283 1.00 87.88 86 SER A C 1
ATOM 734 O O . SER A 1 86 ? 8.277 5.630 13.957 1.00 87.88 86 SER A O 1
ATOM 736 N N . ARG A 1 87 ? 7.395 3.870 15.038 1.00 84.62 87 ARG A N 1
ATOM 737 C CA . ARG A 1 87 ? 6.221 4.594 15.567 1.00 84.62 87 ARG A CA 1
ATOM 738 C C . ARG A 1 87 ? 6.598 5.748 16.497 1.00 84.62 87 ARG A C 1
ATOM 740 O O . ARG A 1 87 ? 5.915 6.770 16.514 1.00 84.62 87 ARG A O 1
ATOM 747 N N . GLN A 1 88 ? 7.639 5.574 17.308 1.00 83.88 88 GLN A N 1
ATOM 748 C CA . GLN A 1 88 ? 8.097 6.608 18.239 1.00 83.88 88 GLN A CA 1
ATOM 749 C C . GLN A 1 88 ? 8.805 7.758 17.516 1.00 83.88 88 GLN A C 1
ATOM 751 O O . GLN A 1 88 ? 8.676 8.911 17.924 1.00 83.88 88 GLN A O 1
ATOM 756 N N . GLU A 1 89 ? 9.533 7.456 16.442 1.00 89.19 89 GLU A N 1
ATOM 757 C CA . GLU A 1 89 ? 10.272 8.452 15.662 1.00 89.19 89 GLU A CA 1
ATOM 758 C C . GLU A 1 89 ? 9.375 9.209 14.654 1.00 89.19 89 GLU A C 1
ATOM 760 O O . GLU A 1 89 ? 9.664 10.360 14.311 1.00 89.19 89 GLU A O 1
ATOM 765 N N . ASP A 1 90 ? 8.272 8.606 14.194 1.00 87.50 90 ASP A N 1
ATOM 766 C CA . ASP A 1 90 ? 7.380 9.191 13.189 1.00 87.50 90 ASP A CA 1
ATOM 767 C C . ASP A 1 90 ? 6.349 10.170 13.791 1.00 87.50 90 ASP A C 1
ATOM 769 O O . ASP A 1 90 ? 5.330 9.795 14.377 1.00 87.50 90 ASP A O 1
ATOM 773 N N . LYS A 1 91 ? 6.594 11.469 13.583 1.00 86.25 91 LYS A N 1
ATOM 774 C CA . LYS A 1 91 ? 5.696 12.557 14.009 1.00 86.25 91 LYS A CA 1
ATOM 775 C C . LYS A 1 91 ? 4.334 12.526 13.315 1.00 86.25 91 LYS A C 1
ATOM 777 O O . LYS A 1 91 ? 3.333 12.853 13.946 1.00 86.25 91 LYS A O 1
ATOM 782 N N . LEU A 1 92 ? 4.294 12.154 12.033 1.00 84.25 92 LEU A N 1
ATOM 783 C CA . LEU A 1 92 ? 3.048 12.101 11.266 1.00 84.25 92 LEU A CA 1
ATOM 784 C C . LEU A 1 92 ? 2.155 10.985 11.805 1.00 84.25 92 LEU A C 1
ATOM 786 O O . LEU A 1 92 ? 0.950 11.166 11.952 1.00 84.25 92 LEU A O 1
ATOM 790 N N . TYR A 1 93 ? 2.757 9.843 12.138 1.00 81.56 93 TYR A N 1
ATOM 791 C CA . TYR A 1 93 ? 2.047 8.734 12.759 1.00 81.56 93 TYR A CA 1
ATOM 792 C C . TYR A 1 93 ? 1.381 9.153 14.081 1.00 81.56 93 TYR A C 1
ATOM 794 O O . TYR A 1 93 ? 0.208 8.848 14.308 1.00 81.56 93 TYR A O 1
ATOM 802 N N . GLN A 1 94 ? 2.097 9.890 14.936 1.00 82.19 94 GLN A N 1
ATOM 803 C CA . GLN A 1 94 ? 1.559 10.401 16.202 1.00 82.19 94 GLN A CA 1
ATOM 804 C C . GLN A 1 94 ? 0.401 11.379 15.975 1.00 82.19 94 GLN A C 1
ATOM 806 O O . GLN A 1 94 ? -0.659 11.209 16.574 1.00 82.19 94 GLN A O 1
ATOM 811 N N . GLU A 1 95 ? 0.564 12.342 15.063 1.00 84.00 95 GLU A N 1
ATOM 812 C CA . GLU A 1 95 ? -0.481 13.308 14.705 1.00 84.00 95 GLU A CA 1
ATOM 813 C C . GLU A 1 95 ? -1.752 12.592 14.224 1.00 84.00 95 GLU A C 1
ATOM 815 O O . GLU A 1 95 ? -2.833 12.796 14.776 1.00 84.00 95 GLU A O 1
ATOM 820 N N . LEU A 1 96 ? -1.621 11.659 13.279 1.00 80.31 96 LEU A N 1
ATOM 821 C CA . LEU A 1 96 ? -2.752 10.885 12.766 1.00 80.31 96 LEU A CA 1
ATOM 822 C C . LEU A 1 96 ? -3.426 10.043 13.853 1.00 80.31 96 LEU A C 1
ATOM 824 O O . LEU A 1 96 ? -4.653 9.986 13.899 1.00 80.31 96 LEU A O 1
ATOM 828 N N . THR A 1 97 ? -2.651 9.424 14.747 1.00 77.94 97 THR A N 1
ATOM 829 C CA . THR A 1 97 ? -3.208 8.625 15.849 1.00 77.94 97 THR A CA 1
ATOM 830 C C . THR A 1 97 ? 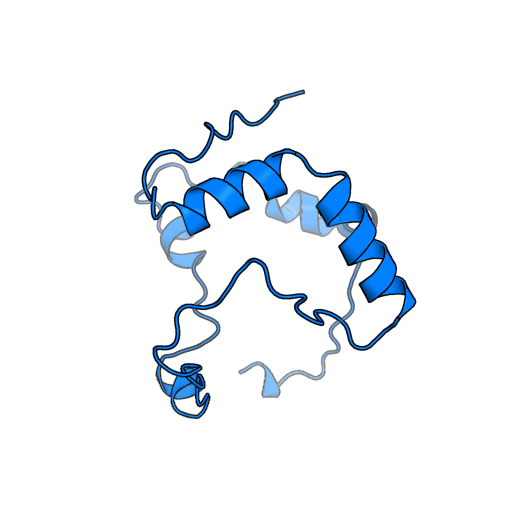-4.023 9.505 16.798 1.00 77.94 97 THR A C 1
ATOM 832 O O . THR A 1 97 ? -5.127 9.125 17.185 1.00 77.94 97 THR A O 1
ATOM 835 N N . THR A 1 98 ? -3.538 10.713 17.112 1.00 79.12 98 THR A N 1
ATOM 836 C CA . THR A 1 98 ? -4.289 11.670 17.943 1.00 79.12 98 THR A CA 1
ATOM 837 C C . THR A 1 98 ? -5.563 12.171 17.261 1.00 79.12 98 THR A C 1
ATOM 839 O O . THR A 1 98 ? -6.614 12.213 17.893 1.00 79.12 98 THR A O 1
ATOM 842 N N . LEU A 1 99 ? -5.516 12.473 15.960 1.00 81.69 99 LEU A N 1
ATOM 843 C CA . LEU A 1 99 ? -6.691 12.899 15.192 1.00 81.69 99 LEU A CA 1
ATOM 844 C C . LEU A 1 99 ? -7.764 11.805 15.123 1.00 81.69 99 LEU A C 1
ATOM 846 O O . LEU A 1 99 ? -8.954 12.082 15.289 1.00 81.69 99 LEU A O 1
ATOM 850 N N . VAL A 1 100 ? -7.346 10.551 14.915 1.00 77.06 100 VAL A N 1
ATOM 851 C CA . VAL A 1 100 ? -8.249 9.391 14.911 1.00 77.06 100 VAL A CA 1
ATOM 852 C C . VAL A 1 100 ? -8.881 9.194 16.288 1.00 77.06 100 VAL A C 1
ATOM 854 O O . VAL A 1 100 ? -10.101 9.033 16.360 1.00 77.06 100 VAL A O 1
ATOM 857 N N . ALA A 1 101 ? -8.092 9.273 17.366 1.00 75.12 101 ALA A N 1
ATOM 858 C CA . ALA A 1 101 ? -8.597 9.191 18.738 1.00 75.12 101 ALA A CA 1
ATOM 859 C C . ALA A 1 101 ? -9.622 10.301 19.041 1.00 75.12 101 ALA A C 1
ATOM 861 O O . ALA A 1 101 ? -10.663 10.044 19.643 1.00 75.12 101 ALA A O 1
ATOM 862 N N . ASN A 1 102 ? -9.390 11.510 18.526 1.00 80.88 102 ASN A N 1
ATOM 863 C CA . ASN A 1 102 ? -10.293 12.655 18.676 1.00 80.88 102 ASN A CA 1
ATOM 864 C C . ASN A 1 102 ? -11.517 12.606 17.737 1.00 80.88 102 ASN A C 1
ATOM 866 O O . ASN A 1 102 ? -12.341 13.520 17.747 1.00 80.88 102 ASN A O 1
ATOM 870 N N . LYS A 1 103 ? -11.665 11.546 16.925 1.00 72.62 103 LYS A N 1
ATOM 871 C CA . LYS A 1 103 ? -12.728 11.371 15.913 1.00 72.62 103 LYS A CA 1
ATOM 872 C C . LYS A 1 103 ? -12.758 12.491 14.857 1.00 72.62 103 LYS A C 1
ATOM 874 O O . LYS A 1 103 ? -13.767 12.685 14.172 1.00 72.62 103 LYS A O 1
ATOM 879 N N . GLU A 1 104 ? -11.637 13.181 14.654 1.00 72.81 104 GLU A N 1
ATOM 880 C CA . GLU A 1 104 ? -11.479 14.270 13.690 1.00 72.81 104 GLU A CA 1
ATOM 881 C C . GLU A 1 104 ? -11.211 13.709 12.286 1.00 72.81 104 GLU A C 1
ATOM 883 O O . GLU A 1 104 ? -10.085 13.627 11.802 1.00 72.81 104 GLU A O 1
ATOM 888 N N . ARG A 1 105 ? -12.277 13.289 11.595 1.00 58.59 105 ARG A N 1
ATOM 889 C CA . ARG A 1 105 ? -12.190 12.645 10.268 1.00 58.59 105 ARG A CA 1
ATOM 890 C C . ARG A 1 105 ? -11.774 13.576 9.112 1.00 58.59 105 ARG A C 1
ATOM 892 O O . ARG A 1 105 ? -11.623 13.098 7.991 1.00 58.59 105 ARG A O 1
ATOM 899 N N . THR A 1 106 ? -11.617 14.881 9.344 1.00 54.25 106 THR A N 1
ATOM 900 C CA . THR A 1 106 ? -11.557 15.914 8.284 1.00 54.25 106 THR A CA 1
ATOM 901 C C . THR A 1 106 ? -10.243 16.689 8.161 1.00 54.25 106 THR A C 1
ATOM 903 O O . THR A 1 106 ? -10.124 17.499 7.246 1.00 54.25 106 THR A O 1
ATOM 906 N N . SER A 1 107 ? -9.241 16.446 9.004 1.00 53.72 107 SER A N 1
ATOM 907 C CA . SER A 1 107 ? -7.976 17.201 9.007 1.00 53.72 107 SER A CA 1
ATOM 908 C C . SER A 1 107 ? -6.768 16.310 8.707 1.00 53.72 107 SER A C 1
ATOM 910 O O . SER A 1 107 ? -5.799 16.281 9.454 1.00 53.72 107 SER A O 1
ATOM 912 N N . LEU A 1 108 ? -6.778 15.582 7.585 1.00 54.84 108 LEU A N 1
ATOM 913 C CA . LEU A 1 108 ? -5.529 14.989 7.098 1.00 54.84 108 LEU A CA 1
ATOM 914 C C . LEU A 1 108 ? -4.558 16.131 6.746 1.00 54.84 108 LEU A C 1
ATOM 916 O O . LEU A 1 108 ? -4.927 16.989 5.934 1.00 54.84 108 LEU A O 1
ATOM 920 N N . PRO A 1 109 ? -3.332 16.162 7.303 1.00 52.84 109 PRO A N 1
ATOM 921 C CA . PRO A 1 109 ? -2.322 17.124 6.894 1.00 52.84 109 PRO A CA 1
ATOM 922 C C . PRO A 1 109 ? -2.148 16.992 5.387 1.00 52.84 109 PRO A C 1
ATOM 924 O O . PRO A 1 109 ? -1.935 15.890 4.879 1.00 52.84 109 PRO A O 1
ATOM 927 N N . ASN A 1 110 ? -2.311 18.099 4.660 1.00 52.62 110 ASN A N 1
ATOM 928 C CA . ASN A 1 110 ? -2.187 18.130 3.208 1.00 52.62 110 ASN A CA 1
ATOM 929 C C . ASN A 1 110 ? -0.926 17.361 2.794 1.00 52.62 110 ASN A C 1
ATOM 931 O O . ASN A 1 110 ? 0.186 17.842 3.019 1.00 52.62 110 ASN A O 1
ATOM 935 N N . PHE A 1 111 ? -1.097 16.182 2.181 1.00 49.47 111 PHE A N 1
ATOM 936 C CA . PHE A 1 111 ? -0.025 15.413 1.552 1.00 49.47 111 PHE A CA 1
ATOM 937 C C . PHE A 1 111 ? 0.483 16.212 0.345 1.00 49.47 111 PHE A C 1
ATOM 939 O O . PHE A 1 111 ? 0.223 15.897 -0.817 1.00 49.47 111 PHE A O 1
ATOM 946 N N . ARG A 1 112 ? 1.213 17.300 0.608 1.00 42.94 112 ARG A N 1
ATOM 947 C CA . ARG A 1 112 ? 2.047 17.959 -0.382 1.00 42.94 112 ARG A CA 1
ATOM 948 C C . ARG A 1 112 ? 3.144 16.955 -0.689 1.00 42.94 112 ARG A C 1
ATOM 950 O O . ARG A 1 112 ? 4.100 16.818 0.072 1.00 42.94 112 ARG A O 1
ATOM 957 N N . ARG A 1 113 ? 2.972 16.219 -1.791 1.00 39.91 113 ARG A N 1
ATOM 958 C CA . ARG A 1 113 ? 4.056 15.470 -2.426 1.00 39.91 113 ARG A CA 1
ATOM 959 C C . ARG A 1 113 ? 5.251 16.418 -2.485 1.00 39.91 113 ARG A C 1
ATOM 961 O O . ARG A 1 113 ? 5.197 17.421 -3.192 1.00 39.91 113 ARG A O 1
ATOM 968 N N . ARG A 1 114 ? 6.292 16.143 -1.700 1.00 38.06 114 ARG A N 1
ATOM 969 C CA . ARG A 1 114 ? 7.589 16.782 -1.899 1.00 38.06 114 ARG A CA 1
ATOM 970 C C . ARG A 1 1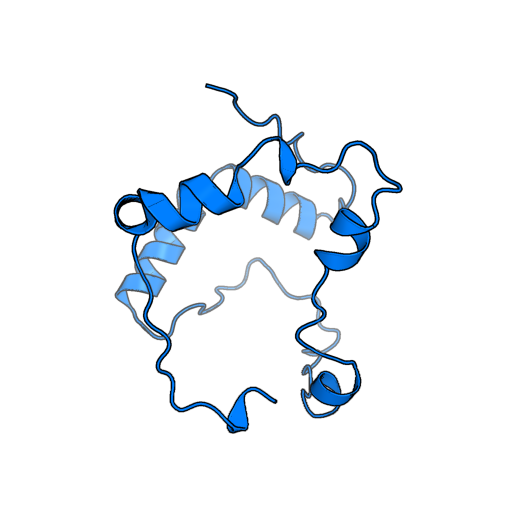14 ? 8.068 16.315 -3.271 1.00 38.06 114 ARG A C 1
AT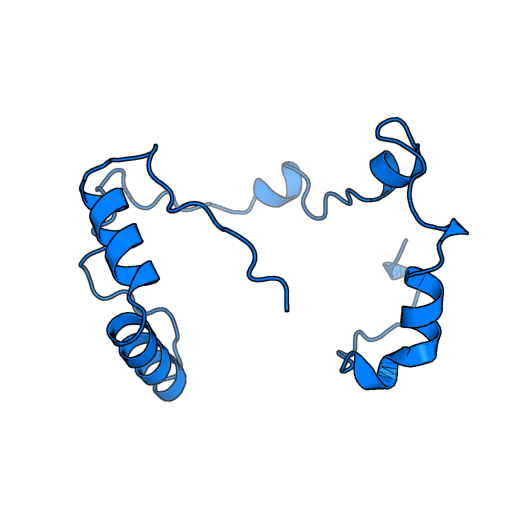OM 972 O O . ARG A 1 114 ? 8.528 15.186 -3.400 1.00 38.06 114 ARG A O 1
ATOM 979 N N . SER A 1 115 ? 7.872 17.143 -4.293 1.00 38.84 115 SER A N 1
ATOM 980 C CA . SER A 1 115 ? 8.628 17.029 -5.533 1.00 38.84 115 SER A CA 1
ATOM 981 C C . SER A 1 115 ? 10.065 17.421 -5.203 1.00 38.84 115 SER A C 1
ATOM 983 O O . SER A 1 115 ? 10.301 18.548 -4.760 1.00 38.84 115 SER A O 1
ATOM 985 N N . GLN A 1 116 ? 10.987 16.476 -5.347 1.00 38.28 116 GLN A N 1
ATOM 986 C CA . GLN A 1 116 ? 12.355 16.820 -5.719 1.00 38.28 116 GLN A CA 1
ATOM 987 C C . GLN A 1 116 ? 12.428 16.942 -7.236 1.00 38.28 116 GLN A C 1
ATOM 989 O O . GLN A 1 116 ? 11.662 16.207 -7.902 1.00 38.28 116 GLN A O 1
#

Foldseek 3Di:
DPVVDDDDDDDDDVVVCVPVVVVCPDPVLDAPDPPGVSVVVPDDPPDDVVNCVPVPPPPPPPPDPPPPDQDPPDPDPVVSVVVVVCCVVDPLNVVVSVCVVVVVPDDNPPPPPPDD

Sequence (116 aa):
FLSRFDFSLEWKPGKTMGKPDALSRREQDLPANYDDERIRSRFIRLFQSKHLQSVQIQSLSSEEIDFTEEIRMFEDQDMQNLWHRSRQEDKLYQELTTLVANKERTSLPNFRRRSQ

pLDDT: mean 73.18, std 13.47, range [38.06, 93.38]

Secondary structure (DSSP, 8-state):
-GGGS--------GGG-HHHHHHHT-GGGS-SSTT-HHHHTT---SS-HHHHSS-------SS---TTS-----SSHHHHHHHHHHHHH-HHHHHHHHHHHTT-TT----------